Protein AF-A0A377UVL8-F1 (afdb_monomer_lite)

pLDDT: mean 83.15, std 17.88, range [27.12, 97.44]

Foldseek 3Di:
DQALVVLHQHDDWDDDPPDPDTDDDDDDDLQDKDKDWDFDDPDPPLADVQSVPDPRGDSVRRVSSCVSGVVRTEADPPAPQWDQDPVRHIIHIDHHPNHDDDPPPPPDPDDADDWDWDWDQDPPVNDIDIDTHGDGDDPDDPVPDDDDDDDDDDPDPDPPPPDDDDDDD

Radius of gyration: 21.49 Å; chains: 1; bounding box: 54×41×60 Å

Organism: Klebsiella pneumoniae (NCBI:txid573)

Sequence (169 aa):
MTDHHQNARPQSLQRLPGTDAWFWRTTLSPTWRGSYCFIPSDRDDDFSPEVFSADAPDRALLREGWRKLLPRAIADPLNPHSWRGGRGHGVSALEMPQAPAQPGWDRLNEAHPPARCLEWRSARLGNHRRVWIYTPGEAVDPQTRPLAILPGRPVLGREHAGGGRRWPP

Secondary structure (DSSP, 8-state):
--STTTTPPP---EEPTTSS-EE------TT-EEEE-B---S-S-SS-THHHHSSS--HHHHHHHHHHHGGG-B--TT-SSEEE-TTSSEEEEEE-TTPPP-TTTS---S-PPPPEEEEEEETTTTEEEEEEE----SSS-TTTPPP---SS----S--------PPP-

InterPro domains:
  IPR013783 Immunoglobulin-like fold [G3DSA:2.60.40.10] (1-94)
  IPR014756 Immunoglobulin E-set [SSF81296] (2-100)
  IPR021764 Enterochelin esterase, N-terminal [PF11806] (1-105)
  IPR029058 Alpha/Beta hydrolase fold [G3DSA:3.40.50.1820] (95-156)

Structure (mmCIF, N/CA/C/O backbone):
data_AF-A0A377UVL8-F1
#
_entry.id   AF-A0A377UVL8-F1
#
loop_
_atom_site.group_PDB
_atom_site.id
_atom_site.type_symbol
_atom_site.label_atom_id
_atom_site.label_alt_id
_atom_site.label_comp_id
_atom_site.label_asym_id
_atom_site.label_entity_id
_atom_site.label_seq_id
_atom_site.pdbx_PDB_ins_code
_atom_site.Cartn_x
_atom_site.Cartn_y
_atom_site.Cartn_z
_atom_site.occupancy
_atom_site.B_iso_or_equiv
_atom_site.auth_seq_id
_atom_site.auth_comp_id
_atom_site.auth_asym_id
_atom_site.auth_atom_id
_atom_site.pdbx_PDB_model_num
ATOM 1 N N . MET A 1 1 ? 3.778 6.372 9.399 1.00 70.00 1 MET A N 1
ATOM 2 C CA . MET A 1 1 ? 2.958 7.382 10.117 1.00 70.00 1 MET A CA 1
ATOM 3 C C . MET A 1 1 ? 2.507 6.815 11.450 1.00 70.00 1 MET A C 1
ATOM 5 O O . MET A 1 1 ? 2.919 7.328 12.474 1.00 70.00 1 MET A O 1
ATOM 9 N N . THR A 1 2 ? 1.713 5.747 11.443 1.00 74.06 2 THR A N 1
ATOM 10 C CA . THR A 1 2 ? 1.266 5.020 12.644 1.00 74.06 2 THR A CA 1
ATOM 11 C C . THR A 1 2 ? 2.124 3.785 12.930 1.00 74.06 2 THR A C 1
ATOM 13 O O . THR A 1 2 ? 1.707 2.874 13.630 1.00 74.06 2 THR A O 1
ATOM 16 N N . ASP A 1 3 ? 3.323 3.729 12.357 1.00 68.12 3 ASP A N 1
ATOM 17 C CA . ASP A 1 3 ? 4.241 2.607 12.452 1.00 68.12 3 ASP A CA 1
ATOM 18 C C . ASP A 1 3 ? 5.440 2.933 13.349 1.00 68.12 3 ASP A C 1
ATOM 20 O O . ASP A 1 3 ? 5.709 4.072 13.734 1.00 68.12 3 ASP A O 1
ATOM 24 N N . HIS A 1 4 ? 6.222 1.897 13.637 1.00 64.44 4 HIS A N 1
ATOM 25 C CA . HIS A 1 4 ? 7.437 1.959 14.453 1.00 64.44 4 HIS A CA 1
ATOM 26 C C . HIS A 1 4 ? 8.562 2.864 13.897 1.00 64.44 4 HIS A C 1
ATOM 28 O O . HIS A 1 4 ? 9.647 2.921 14.480 1.00 64.44 4 HIS A O 1
ATOM 34 N N . HI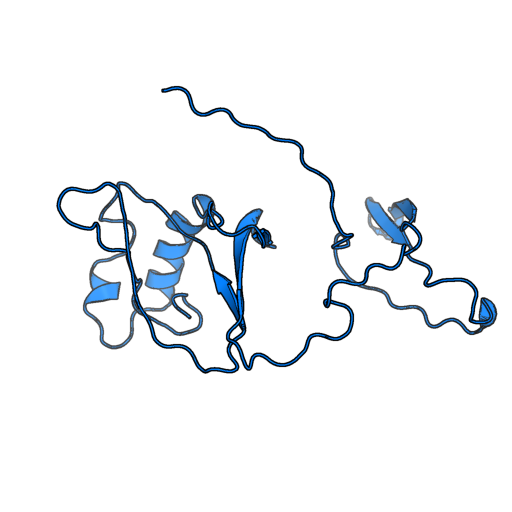S A 1 5 ? 8.361 3.519 12.750 1.00 67.25 5 HIS A N 1
ATOM 35 C CA . HIS A 1 5 ? 9.294 4.500 12.195 1.00 6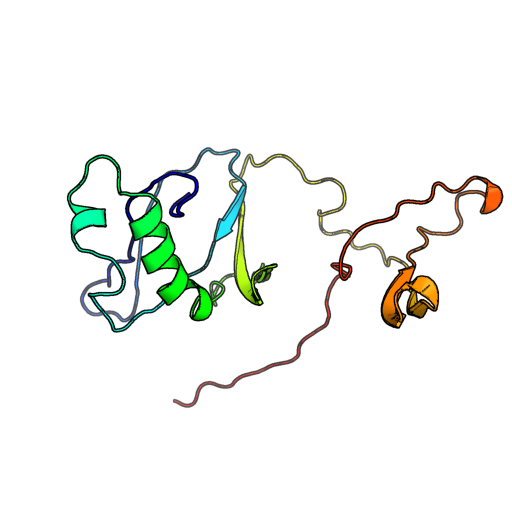7.25 5 HIS A CA 1
ATOM 36 C C . HIS A 1 5 ? 9.116 5.891 12.811 1.00 67.25 5 HIS A C 1
ATOM 38 O O . HIS A 1 5 ? 10.060 6.672 12.787 1.00 67.25 5 HIS A O 1
ATOM 44 N N . GLN A 1 6 ? 7.943 6.179 13.379 1.00 73.56 6 GLN A N 1
ATOM 45 C CA . GLN A 1 6 ? 7.643 7.449 14.049 1.00 73.56 6 GLN A CA 1
ATOM 46 C C . GLN A 1 6 ? 7.581 7.311 15.576 1.00 73.56 6 GLN A C 1
ATOM 48 O O . GLN A 1 6 ? 7.236 8.269 16.256 1.00 73.56 6 GLN A O 1
ATOM 53 N N . ASN A 1 7 ? 7.858 6.112 16.115 1.00 76.69 7 ASN A N 1
ATOM 54 C CA . ASN A 1 7 ? 7.575 5.743 17.510 1.00 76.69 7 ASN A CA 1
ATOM 55 C C . ASN A 1 7 ? 6.167 6.188 17.951 1.00 76.69 7 ASN A C 1
ATOM 57 O O . ASN A 1 7 ? 5.951 6.602 19.084 1.00 76.69 7 ASN A O 1
ATOM 61 N N . ALA A 1 8 ? 5.204 6.135 17.031 1.00 81.12 8 ALA A N 1
ATOM 62 C CA . ALA A 1 8 ? 3.840 6.534 17.313 1.00 81.12 8 ALA A CA 1
ATOM 63 C C . ALA A 1 8 ? 3.140 5.439 18.120 1.00 81.12 8 ALA A C 1
ATOM 65 O O . ALA A 1 8 ? 3.333 4.245 17.865 1.00 81.12 8 ALA A O 1
ATOM 66 N N . ARG A 1 9 ? 2.278 5.850 19.056 1.00 86.94 9 ARG A N 1
ATOM 67 C CA . ARG A 1 9 ? 1.346 4.926 19.710 1.00 86.94 9 ARG A CA 1
ATOM 68 C C . ARG A 1 9 ? 0.455 4.271 18.643 1.00 86.94 9 ARG A C 1
ATOM 70 O O . ARG A 1 9 ? -0.042 5.001 17.773 1.00 86.94 9 ARG A O 1
ATOM 77 N N . PRO A 1 10 ? 0.228 2.944 18.695 1.00 90.06 10 PRO A N 1
ATOM 78 C CA . PRO A 1 10 ? -0.685 2.269 17.782 1.00 90.06 10 PRO A CA 1
ATOM 79 C C . PRO A 1 10 ? -2.056 2.945 17.785 1.00 90.06 10 PRO A C 1
ATOM 81 O O . PRO A 1 10 ? -2.531 3.406 18.822 1.00 90.06 10 PRO A O 1
ATOM 84 N N . GLN A 1 11 ? -2.670 3.032 16.610 1.00 91.81 11 GLN A N 1
ATOM 85 C CA . GLN A 1 11 ? -3.964 3.678 16.416 1.00 91.81 11 GLN A CA 1
ATOM 86 C C . GLN A 1 11 ? -4.968 2.634 15.940 1.00 91.81 11 GLN A C 1
ATOM 88 O O . GLN A 1 11 ? -4.714 1.955 14.943 1.00 91.81 11 GLN A O 1
ATOM 93 N N . SER A 1 12 ? -6.100 2.540 16.632 1.00 93.19 12 SER A N 1
ATOM 94 C CA . SER A 1 12 ? -7.216 1.667 16.264 1.00 93.19 12 SER A CA 1
ATOM 95 C C . SER A 1 12 ? -8.378 2.491 15.724 1.00 93.19 12 SER A C 1
ATOM 97 O O . SER A 1 12 ? -8.618 3.617 16.167 1.00 93.19 12 SER A O 1
ATOM 99 N N . LEU A 1 13 ? -9.121 1.917 14.777 1.00 95.25 13 LEU A N 1
ATOM 100 C CA . LEU A 1 13 ? -10.411 2.468 14.378 1.00 95.25 13 LEU A CA 1
ATOM 101 C C . LEU A 1 13 ? -11.422 2.279 15.513 1.00 95.25 13 LEU A C 1
ATOM 103 O O . LEU A 1 13 ? -11.325 1.342 16.305 1.00 95.25 13 LEU A O 1
ATOM 107 N N . GLN A 1 14 ? -12.416 3.156 15.558 1.00 95.00 14 GLN A N 1
ATOM 108 C CA . GLN A 1 14 ? -13.541 3.079 16.479 1.00 95.00 14 GLN A CA 1
ATOM 109 C C . GLN A 1 14 ? -14.800 2.682 15.715 1.00 95.00 14 GLN A C 1
ATOM 111 O O . GLN A 1 14 ? -15.068 3.201 14.630 1.00 95.00 14 GLN A O 1
ATOM 116 N N . ARG A 1 15 ? -15.580 1.756 16.275 1.00 95.31 15 ARG A N 1
ATOM 117 C CA . ARG A 1 15 ? -16.856 1.340 15.688 1.00 95.31 15 ARG A CA 1
ATOM 118 C C . ARG A 1 15 ? -17.909 2.423 15.909 1.00 95.31 15 ARG A C 1
ATOM 120 O O . ARG A 1 15 ? -18.073 2.905 17.029 1.00 95.31 15 ARG A O 1
ATOM 127 N N . LEU A 1 16 ? -18.642 2.780 14.859 1.00 95.88 16 LEU A N 1
ATOM 128 C CA . LEU A 1 16 ? -19.781 3.687 14.962 1.00 95.88 16 LEU A CA 1
ATOM 129 C C . LEU A 1 16 ? -20.958 2.963 15.647 1.00 95.88 16 LEU A C 1
ATOM 131 O O . LEU A 1 16 ? -21.344 1.877 15.194 1.00 95.88 16 LEU A O 1
ATOM 135 N N . PRO A 1 17 ? -21.544 3.524 16.725 1.00 96.19 17 PRO A N 1
ATOM 136 C CA . PRO A 1 17 ? -22.641 2.883 17.446 1.00 96.19 17 PRO A CA 1
ATOM 137 C C . PRO A 1 17 ? -23.808 2.506 16.524 1.00 96.19 17 PRO A C 1
ATOM 139 O O . PRO A 1 17 ? -24.233 3.302 15.693 1.00 96.19 17 PRO A O 1
ATOM 142 N N . GLY A 1 18 ? -24.324 1.283 16.672 1.00 96.94 18 GLY A N 1
ATOM 143 C CA . GLY A 1 18 ? -25.464 0.794 15.888 1.00 96.94 18 GLY A CA 1
ATOM 144 C C . GLY A 1 18 ? -25.164 0.386 14.439 1.00 96.94 18 GLY A C 1
ATOM 145 O O . GLY A 1 18 ? -26.089 -0.006 13.738 1.00 96.94 18 GLY A O 1
ATOM 146 N N . THR A 1 19 ? -23.906 0.424 13.984 1.00 97.25 19 THR A N 1
ATOM 147 C CA . THR A 1 19 ? -23.524 0.070 12.598 1.00 97.25 19 THR A CA 1
ATOM 148 C C . THR A 1 19 ? -22.309 -0.849 12.571 1.00 97.25 19 THR A C 1
ATOM 150 O O . THR A 1 19 ? -21.575 -0.912 13.549 1.00 97.25 19 THR A O 1
ATOM 153 N N . ASP A 1 20 ? -22.050 -1.534 11.463 1.00 95.12 20 ASP A N 1
ATOM 154 C CA . ASP A 1 20 ? -20.820 -2.299 11.219 1.00 95.12 20 ASP A CA 1
ATOM 155 C C . ASP A 1 20 ? -19.641 -1.440 10.720 1.00 95.12 20 ASP A C 1
ATOM 157 O O . ASP A 1 20 ? -18.558 -1.967 10.461 1.00 95.12 20 ASP A O 1
ATOM 161 N N . ALA A 1 21 ? -19.817 -0.120 10.646 1.00 95.00 21 ALA A N 1
ATOM 162 C CA . ALA A 1 21 ? -18.793 0.802 10.191 1.00 95.00 21 ALA A CA 1
ATOM 163 C C . ALA A 1 21 ? -17.755 1.107 11.283 1.00 95.00 21 ALA A C 1
ATOM 165 O O . ALA A 1 21 ? -18.074 1.338 12.453 1.00 95.00 21 ALA A O 1
ATOM 166 N N . TRP A 1 22 ? -16.494 1.171 10.862 1.00 96.31 22 TRP A N 1
ATOM 167 C CA . TRP A 1 22 ? -15.346 1.557 11.677 1.00 96.31 22 TRP A CA 1
ATOM 168 C C . TRP A 1 22 ? -14.716 2.819 11.091 1.00 96.31 22 TRP A C 1
ATOM 170 O O . TRP A 1 22 ? -14.584 2.931 9.873 1.00 96.31 22 TRP A O 1
ATOM 180 N N . PHE A 1 23 ? -14.307 3.764 11.935 1.00 95.56 23 PHE A N 1
ATOM 181 C CA . PHE A 1 23 ? -13.702 5.014 11.479 1.00 95.56 23 PHE A CA 1
ATOM 182 C C . PHE A 1 23 ? -12.491 5.417 12.321 1.00 95.56 23 PHE A C 1
ATOM 184 O O . PHE A 1 23 ? -12.383 5.104 13.504 1.00 95.56 23 PHE A O 1
ATOM 191 N N . TRP A 1 24 ? -11.575 6.144 11.693 1.00 95.75 24 TRP A N 1
ATOM 192 C CA . TRP A 1 24 ? -10.471 6.837 12.346 1.00 95.75 24 TRP A CA 1
ATOM 193 C C . TRP A 1 24 ? -10.148 8.092 11.539 1.00 95.75 24 TRP A C 1
ATOM 195 O O . TRP A 1 24 ? -10.316 8.107 10.318 1.00 95.75 24 TRP A O 1
ATOM 205 N N . ARG A 1 25 ? -9.697 9.153 12.211 1.00 94.81 25 ARG A N 1
ATOM 206 C CA . ARG A 1 25 ? -9.374 10.434 11.576 1.00 94.81 25 ARG A CA 1
ATOM 207 C C . ARG A 1 25 ? -7.998 10.908 12.006 1.00 94.81 25 ARG A C 1
ATOM 209 O O . ARG A 1 25 ? -7.642 10.828 13.177 1.00 94.81 25 ARG A O 1
ATOM 216 N N . THR A 1 26 ? -7.269 11.486 11.062 1.00 93.56 26 THR A N 1
ATOM 217 C CA . THR A 1 26 ? -5.979 12.127 11.306 1.00 93.56 26 THR A CA 1
ATOM 218 C C . THR A 1 26 ? -5.772 13.319 10.376 1.00 93.56 26 THR A C 1
ATOM 220 O O . THR A 1 26 ? -6.563 13.529 9.457 1.00 93.56 26 THR A O 1
ATOM 223 N N . THR A 1 27 ? -4.706 14.080 10.612 1.00 94.06 27 THR A N 1
ATOM 224 C CA . THR A 1 27 ? -4.294 15.213 9.778 1.00 94.06 27 THR A CA 1
ATOM 225 C C . THR A 1 27 ? -2.981 14.874 9.084 1.00 94.06 27 THR A C 1
ATOM 227 O O . THR A 1 27 ? -2.028 14.426 9.721 1.00 94.06 27 THR A O 1
ATOM 230 N N . LEU A 1 28 ? -2.926 15.104 7.774 1.00 94.25 28 LEU A N 1
ATOM 231 C CA . LEU A 1 28 ? -1.752 14.875 6.935 1.00 94.25 28 LEU A CA 1
ATOM 232 C C . LEU A 1 28 ? -1.328 16.183 6.265 1.00 94.25 28 LEU A C 1
ATOM 234 O O . LEU A 1 28 ? -2.169 17.031 5.970 1.00 94.25 28 LEU A O 1
ATOM 238 N N . SER A 1 29 ? -0.026 16.330 5.998 1.00 95.56 29 SER A N 1
ATOM 239 C CA . SER A 1 29 ? 0.473 17.413 5.139 1.00 95.56 29 SER A CA 1
ATOM 24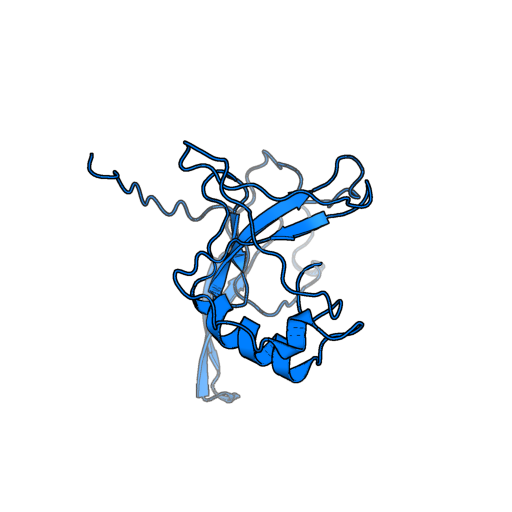0 C C . SER A 1 29 ? -0.229 17.354 3.777 1.00 95.56 29 SER A C 1
ATOM 242 O O . SER A 1 29 ? -0.380 16.252 3.246 1.00 95.56 29 SER A O 1
ATOM 244 N N . PRO A 1 30 ? -0.591 18.489 3.150 1.00 96.75 30 PRO A N 1
ATOM 245 C CA . PRO A 1 30 ? -1.213 18.483 1.825 1.00 96.75 30 PRO A CA 1
ATOM 246 C C . PRO A 1 30 ? -0.315 17.867 0.739 1.00 96.75 30 PRO A C 1
ATOM 248 O O . PRO A 1 30 ? -0.817 17.444 -0.298 1.00 96.75 30 PRO A O 1
ATOM 251 N N . THR A 1 31 ? 0.993 17.773 0.993 1.00 96.94 31 THR A N 1
ATOM 252 C CA . THR A 1 31 ? 1.993 17.154 0.110 1.00 96.94 31 THR A CA 1
ATOM 253 C C . THR A 1 31 ? 2.263 15.679 0.414 1.00 96.94 31 THR A C 1
ATOM 255 O O . THR A 1 31 ? 3.116 15.059 -0.222 1.00 96.94 31 THR A O 1
ATOM 258 N N . TRP A 1 32 ? 1.589 15.106 1.416 1.00 95.56 32 TRP A N 1
ATOM 259 C CA . TRP A 1 32 ? 1.855 13.744 1.858 1.00 95.56 32 TRP A CA 1
ATOM 260 C C . TRP A 1 32 ? 1.371 12.709 0.835 1.00 95.56 32 TRP A C 1
ATOM 262 O O . TRP A 1 32 ? 0.265 12.793 0.303 1.00 95.56 32 TRP A O 1
ATOM 272 N N . ARG A 1 33 ? 2.194 11.683 0.620 1.00 95.25 33 ARG A N 1
ATOM 273 C CA . ARG A 1 33 ? 1.857 10.460 -0.112 1.00 95.25 33 ARG A CA 1
ATOM 274 C C . ARG A 1 33 ? 2.411 9.268 0.653 1.00 95.25 33 ARG A C 1
ATOM 276 O O . ARG A 1 33 ? 3.535 9.320 1.155 1.00 95.25 33 ARG A O 1
ATOM 283 N N . GLY A 1 34 ? 1.662 8.175 0.689 1.00 93.62 34 GLY A N 1
ATOM 284 C CA . GLY A 1 34 ? 2.143 6.933 1.269 1.00 93.62 34 GLY A CA 1
ATOM 285 C C . GLY A 1 34 ? 1.182 5.774 1.075 1.00 93.62 34 GLY A C 1
ATOM 286 O O . GLY A 1 34 ? 0.126 5.898 0.460 1.00 93.62 34 GLY A O 1
ATOM 287 N N . SER A 1 35 ? 1.567 4.625 1.617 1.00 94.00 35 SER A N 1
ATOM 288 C CA . SER A 1 35 ? 0.714 3.443 1.680 1.00 94.00 35 SER A CA 1
ATOM 289 C C . SER A 1 35 ? 0.181 3.229 3.092 1.00 94.00 35 SER A C 1
ATOM 291 O O . SER A 1 35 ? 0.898 3.475 4.064 1.00 94.00 35 SER A O 1
ATOM 293 N N . TYR A 1 36 ? -1.024 2.684 3.201 1.00 95.06 36 TYR A N 1
ATOM 294 C CA . TYR A 1 36 ? -1.617 2.225 4.454 1.00 95.06 36 TYR A CA 1
ATOM 295 C C . TYR A 1 36 ? -2.167 0.803 4.305 1.00 95.06 36 TYR A C 1
ATOM 297 O O . TYR A 1 36 ? -2.246 0.252 3.206 1.00 95.06 36 TYR A O 1
ATOM 305 N N . CYS A 1 37 ? -2.511 0.189 5.430 1.00 95.25 37 CYS A N 1
ATOM 306 C CA . CYS A 1 37 ? -3.219 -1.083 5.497 1.00 95.25 37 CYS A CA 1
ATOM 307 C C . CYS A 1 37 ? -4.075 -1.097 6.763 1.00 95.25 37 CYS A C 1
ATOM 309 O O . CYS A 1 37 ? -3.775 -0.373 7.718 1.00 95.25 37 CYS A O 1
ATOM 311 N N . PHE A 1 38 ? -5.114 -1.922 6.773 1.00 96.19 38 PHE A N 1
ATOM 312 C CA . PHE A 1 38 ? -5.875 -2.215 7.981 1.00 96.19 38 PHE A CA 1
ATOM 313 C C . PHE A 1 38 ? -5.410 -3.535 8.571 1.00 96.19 38 PHE A C 1
ATOM 315 O O . PHE A 1 38 ? -4.974 -4.429 7.846 1.00 96.19 38 PHE A O 1
ATOM 322 N N . ILE A 1 39 ? -5.517 -3.668 9.890 1.00 95.56 39 ILE A N 1
ATOM 323 C CA . ILE A 1 39 ? -5.225 -4.924 10.574 1.00 95.56 39 ILE A CA 1
ATOM 324 C C . ILE A 1 39 ? -6.377 -5.236 11.529 1.00 95.56 39 ILE A C 1
ATOM 326 O O . ILE A 1 39 ? -6.316 -4.863 12.699 1.00 95.56 39 ILE A O 1
ATOM 330 N N . PRO A 1 40 ? -7.454 -5.867 11.034 1.00 93.94 40 PRO A N 1
ATOM 331 C CA . PRO A 1 40 ? -8.515 -6.362 11.895 1.00 93.94 40 PRO A CA 1
ATOM 332 C C . PRO A 1 40 ? -7.947 -7.387 12.883 1.00 93.94 40 PRO A C 1
ATOM 334 O O . PRO A 1 40 ? -7.227 -8.309 12.489 1.00 93.94 40 PRO A O 1
ATOM 337 N N . SER A 1 41 ? -8.274 -7.222 14.159 1.00 92.62 41 SER A N 1
ATOM 338 C CA . SER A 1 41 ? -7.938 -8.161 15.225 1.00 92.62 41 SER A CA 1
ATOM 339 C C . SER A 1 41 ? -9.131 -8.284 16.163 1.00 92.62 41 SER A C 1
ATOM 341 O O . SER A 1 41 ? -9.808 -7.298 16.443 1.00 92.62 41 SER A O 1
ATOM 343 N N . ASP A 1 42 ? -9.391 -9.503 16.613 1.00 91.12 42 ASP A N 1
ATOM 344 C CA . ASP A 1 42 ? -10.356 -9.858 17.655 1.00 91.12 42 ASP A CA 1
ATOM 345 C C . ASP A 1 42 ? -9.723 -9.866 19.056 1.00 91.12 42 ASP A C 1
ATOM 347 O O . ASP A 1 42 ? -10.403 -10.136 20.044 1.00 91.12 42 ASP A O 1
ATOM 351 N N . ARG A 1 43 ? -8.423 -9.563 19.137 1.00 89.75 43 ARG A N 1
ATOM 352 C CA . ARG A 1 43 ? -7.636 -9.521 20.368 1.00 89.75 43 ARG A CA 1
ATOM 353 C C . ARG A 1 43 ? -7.478 -8.092 20.874 1.00 89.75 43 ARG A C 1
ATOM 355 O O . ARG A 1 43 ? -7.370 -7.151 20.091 1.00 89.75 43 ARG A O 1
ATOM 362 N N . ASP A 1 44 ? -7.382 -7.955 22.188 1.00 86.31 44 ASP A N 1
ATOM 363 C CA . ASP A 1 44 ? -7.073 -6.710 22.894 1.00 86.31 44 ASP A CA 1
ATOM 364 C C . ASP A 1 44 ? -5.642 -6.684 23.472 1.00 86.31 44 ASP A C 1
ATOM 366 O O . ASP A 1 44 ? -5.193 -5.652 23.967 1.00 86.31 44 ASP A O 1
ATOM 370 N N . ASP A 1 45 ? -4.893 -7.784 23.336 1.00 90.00 45 ASP A N 1
ATOM 371 C CA . ASP A 1 45 ? -3.544 -7.989 23.881 1.00 90.00 45 ASP A CA 1
ATOM 372 C C . ASP A 1 45 ? -2.428 -8.002 22.812 1.00 90.00 45 ASP A C 1
ATOM 374 O O . ASP A 1 45 ? -1.307 -8.459 23.056 1.00 90.00 45 ASP A O 1
ATOM 378 N N . ASP A 1 46 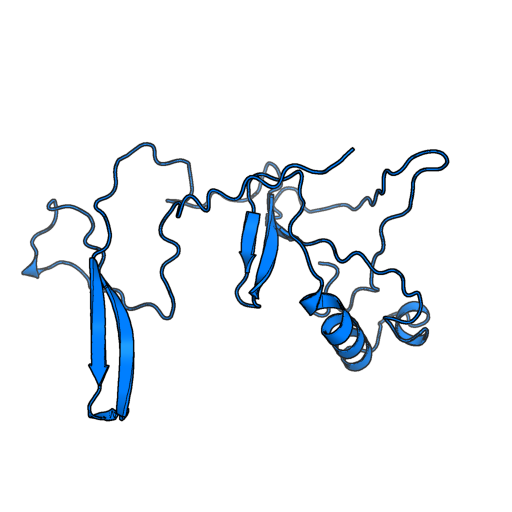? -2.706 -7.499 21.602 1.00 92.44 46 ASP A N 1
ATOM 379 C CA . ASP A 1 46 ? -1.727 -7.490 20.504 1.00 92.44 46 ASP A CA 1
ATOM 380 C C . ASP A 1 46 ? -0.486 -6.627 20.805 1.00 92.44 46 ASP A C 1
ATOM 382 O O . ASP A 1 46 ? 0.605 -6.891 20.285 1.00 92.44 46 ASP A O 1
ATOM 386 N N . PHE A 1 47 ? -0.637 -5.614 21.661 1.00 92.06 47 PHE A N 1
ATOM 387 C CA . PHE A 1 47 ? 0.436 -4.756 22.156 1.00 92.06 47 PHE A CA 1
ATOM 388 C C . PHE A 1 47 ? 0.515 -4.825 23.683 1.00 92.06 47 PHE A C 1
ATOM 390 O O . PHE A 1 47 ? -0.506 -4.913 24.359 1.00 92.06 47 PHE A O 1
ATOM 397 N N . SER A 1 48 ? 1.730 -4.714 24.230 1.00 91.12 48 SER A N 1
ATOM 398 C CA . SER A 1 48 ? 1.904 -4.509 25.673 1.00 91.12 48 SER A CA 1
ATOM 399 C C . SER A 1 48 ? 1.199 -3.213 26.107 1.00 91.12 48 SER A C 1
ATOM 401 O O . SER A 1 48 ? 1.371 -2.196 25.425 1.00 91.12 48 SER A O 1
ATOM 403 N N . PRO A 1 49 ? 0.470 -3.193 27.242 1.00 89.50 49 PRO A N 1
ATOM 404 C CA . PRO A 1 49 ? -0.129 -1.973 27.790 1.00 89.50 49 PRO A CA 1
ATOM 405 C C . PRO A 1 49 ? 0.875 -0.822 27.963 1.00 89.50 49 PRO A C 1
ATOM 407 O O . PRO A 1 49 ? 0.516 0.346 27.817 1.00 89.50 49 PRO A O 1
ATOM 410 N N . GLU A 1 50 ? 2.150 -1.148 28.196 1.00 88.94 50 GLU A N 1
ATOM 411 C CA . GLU A 1 50 ? 3.259 -0.192 28.329 1.00 88.94 50 GLU A CA 1
ATOM 412 C C . GLU A 1 50 ? 3.454 0.686 27.083 1.00 88.94 50 GLU A C 1
ATOM 414 O O . GLU A 1 50 ? 3.871 1.840 27.176 1.00 88.94 50 GLU A O 1
ATOM 419 N N . VAL A 1 51 ? 3.092 0.173 25.902 1.00 88.25 51 VAL A N 1
ATOM 420 C CA . VAL A 1 51 ? 3.150 0.923 24.638 1.00 88.25 51 VAL A CA 1
ATOM 421 C C . VAL A 1 51 ? 2.169 2.104 24.640 1.00 88.25 51 VAL A C 1
ATOM 423 O O . VAL A 1 51 ? 2.387 3.092 23.937 1.00 88.25 51 VAL A O 1
ATOM 426 N N . PHE A 1 52 ? 1.092 2.027 25.424 1.00 86.56 52 PHE A N 1
ATOM 427 C CA . PHE A 1 52 ? 0.053 3.056 25.479 1.00 86.56 52 PHE A CA 1
ATOM 428 C C . PHE A 1 52 ? 0.209 4.028 26.649 1.00 86.56 52 PHE A C 1
ATOM 430 O O . PHE A 1 52 ? -0.358 5.119 26.588 1.00 86.56 52 PHE A O 1
ATOM 437 N N . SER A 1 53 ? 0.958 3.663 27.693 1.00 81.12 53 SER A N 1
ATOM 438 C CA . SER A 1 53 ? 1.154 4.500 28.882 1.00 81.12 53 SER A CA 1
ATOM 439 C C . SER A 1 53 ? 2.342 5.460 28.766 1.00 81.12 53 SER A C 1
ATOM 441 O O . SER A 1 53 ? 2.296 6.540 29.348 1.00 81.12 53 SER A O 1
ATOM 443 N N . ALA A 1 54 ? 3.378 5.117 27.994 1.00 70.00 54 ALA A N 1
ATOM 444 C CA . ALA A 1 54 ? 4.579 5.940 27.851 1.00 70.00 54 ALA A CA 1
ATOM 445 C C . ALA A 1 54 ? 4.404 7.108 26.861 1.00 70.00 54 ALA A C 1
ATOM 447 O O . ALA A 1 54 ? 3.808 6.956 25.789 1.00 70.00 54 ALA A O 1
ATOM 448 N N . ASP A 1 55 ? 4.968 8.280 27.176 1.00 74.00 55 ASP A N 1
ATOM 449 C CA . ASP A 1 55 ? 4.999 9.450 26.275 1.00 74.00 55 ASP A CA 1
ATOM 450 C C . ASP A 1 55 ? 5.691 9.132 24.943 1.00 74.00 55 ASP A C 1
ATOM 452 O O . ASP A 1 55 ? 5.239 9.558 23.880 1.00 74.00 55 ASP A O 1
ATOM 456 N N . ALA A 1 56 ? 6.732 8.299 24.998 1.00 79.00 56 ALA A N 1
ATOM 457 C CA . ALA A 1 56 ? 7.369 7.684 23.845 1.00 79.00 56 ALA A CA 1
ATOM 458 C C . ALA A 1 56 ? 7.392 6.154 24.037 1.00 79.00 56 ALA A C 1
ATOM 460 O O . ALA A 1 56 ? 8.089 5.671 24.930 1.00 79.00 56 ALA A O 1
ATOM 461 N N . PRO A 1 57 ? 6.643 5.380 23.233 1.00 82.69 57 PRO A N 1
ATOM 462 C CA . PRO A 1 57 ? 6.622 3.931 23.356 1.00 82.69 57 PRO A CA 1
ATOM 463 C C . PRO A 1 57 ? 7.981 3.302 23.046 1.00 82.69 57 PRO A C 1
ATOM 465 O O . PRO A 1 57 ? 8.665 3.698 22.095 1.00 82.69 57 PRO A O 1
ATOM 468 N N . ASP A 1 58 ? 8.334 2.262 23.805 1.00 88.25 58 ASP A N 1
ATOM 469 C CA . ASP A 1 58 ? 9.527 1.464 23.538 1.00 88.25 58 ASP A CA 1
ATOM 470 C C . ASP A 1 58 ? 9.447 0.847 22.129 1.00 88.25 58 ASP A C 1
ATOM 472 O O . ASP A 1 58 ? 8.487 0.166 21.744 1.00 88.25 58 ASP A O 1
ATOM 476 N N . ARG A 1 59 ? 10.487 1.093 21.328 1.00 88.19 59 ARG A N 1
ATOM 477 C CA . ARG A 1 59 ? 10.544 0.671 19.927 1.00 88.19 59 ARG A CA 1
ATOM 478 C C . ARG A 1 59 ? 10.588 -0.851 19.766 1.00 88.19 59 ARG A C 1
ATOM 480 O O . ARG A 1 59 ? 10.111 -1.358 18.746 1.00 88.19 59 ARG A O 1
ATOM 487 N N . ALA A 1 60 ? 11.176 -1.580 20.711 1.00 90.88 60 ALA A N 1
ATOM 488 C CA . ALA A 1 60 ? 11.198 -3.037 20.716 1.00 90.88 60 ALA A CA 1
ATOM 489 C C . ALA A 1 60 ? 9.795 -3.599 20.979 1.00 90.88 60 ALA A C 1
ATOM 491 O O . ALA A 1 60 ? 9.344 -4.442 20.201 1.00 90.88 60 ALA A O 1
ATOM 492 N N . LEU A 1 61 ? 9.070 -3.058 21.965 1.00 90.94 61 LEU A N 1
ATOM 493 C CA . LEU A 1 61 ? 7.682 -3.450 22.246 1.00 90.94 61 LEU A CA 1
ATOM 494 C C . LEU A 1 61 ? 6.747 -3.130 21.070 1.00 90.94 61 LEU A C 1
ATOM 496 O O . LEU A 1 61 ? 5.940 -3.971 20.666 1.00 90.94 61 LEU A O 1
ATOM 500 N N . LEU A 1 62 ? 6.907 -1.958 20.441 1.00 91.12 62 LEU A N 1
ATOM 501 C CA . LEU A 1 62 ? 6.182 -1.614 19.212 1.00 91.12 62 LEU A CA 1
ATOM 502 C C . LEU A 1 62 ? 6.436 -2.635 18.105 1.00 91.12 62 LEU A C 1
ATOM 504 O O . LEU A 1 62 ? 5.501 -3.122 17.470 1.00 91.12 62 LEU A O 1
ATOM 508 N N . ARG A 1 63 ? 7.708 -2.955 17.842 1.00 91.25 63 ARG A N 1
ATOM 509 C CA . ARG A 1 63 ? 8.078 -3.933 16.811 1.00 91.25 63 ARG A CA 1
ATOM 510 C C . ARG A 1 63 ? 7.524 -5.316 17.116 1.00 91.25 63 ARG A C 1
ATOM 512 O O . ARG A 1 63 ? 7.131 -6.006 16.179 1.00 91.25 63 ARG A O 1
ATOM 519 N N . GLU A 1 64 ? 7.490 -5.718 18.382 1.00 93.06 64 GLU A N 1
ATOM 520 C CA . GLU A 1 64 ? 6.921 -6.998 18.783 1.00 93.06 64 GLU A CA 1
ATOM 521 C C . GLU A 1 64 ? 5.422 -7.070 18.469 1.00 93.06 64 GLU A C 1
ATOM 523 O O . GLU A 1 64 ? 4.995 -8.020 17.809 1.00 93.06 64 GLU A O 1
ATOM 528 N N . GLY A 1 65 ? 4.645 -6.054 18.858 1.00 92.94 65 GLY A N 1
ATOM 529 C CA . GLY A 1 65 ? 3.215 -5.997 18.545 1.00 92.94 65 GLY A CA 1
ATOM 530 C C . GLY A 1 65 ? 2.954 -5.959 17.038 1.00 92.94 65 GLY A C 1
ATOM 531 O O . GLY A 1 65 ? 2.203 -6.776 16.501 1.00 92.94 65 GLY A O 1
ATOM 532 N N . TRP A 1 66 ? 3.685 -5.118 16.296 1.00 92.56 66 TRP A N 1
ATOM 533 C CA . TRP A 1 66 ? 3.572 -5.079 14.834 1.00 92.56 66 TRP A CA 1
ATOM 534 C C . TRP A 1 66 ? 3.947 -6.407 14.172 1.00 92.56 66 TRP A C 1
ATOM 536 O O . TRP A 1 66 ? 3.322 -6.792 13.188 1.00 92.56 66 TRP A O 1
ATOM 546 N N . ARG A 1 67 ? 4.922 -7.152 14.701 1.00 92.00 67 ARG A N 1
ATOM 547 C CA . ARG A 1 67 ? 5.279 -8.481 14.179 1.00 92.00 67 ARG A CA 1
ATOM 548 C C . ARG A 1 67 ? 4.127 -9.484 14.316 1.00 92.00 67 ARG A C 1
ATOM 550 O O . ARG A 1 67 ? 3.979 -10.324 13.431 1.00 92.00 67 ARG A O 1
ATOM 557 N N . LYS A 1 68 ? 3.319 -9.399 15.380 1.00 92.06 68 LYS A N 1
ATOM 558 C CA . LYS A 1 68 ? 2.119 -10.239 15.589 1.00 92.06 68 LYS A CA 1
ATOM 559 C C . LYS A 1 68 ? 0.973 -9.849 14.644 1.00 92.06 68 LYS A C 1
ATOM 561 O O . LYS A 1 68 ? 0.190 -10.699 14.221 1.00 92.06 68 LYS A O 1
ATOM 566 N N . LEU A 1 69 ? 0.871 -8.565 14.311 1.00 92.44 69 LEU A N 1
ATOM 567 C CA . LEU A 1 69 ? -0.249 -7.996 13.559 1.00 92.44 69 LEU A CA 1
ATOM 568 C C . LEU A 1 69 ? -0.041 -7.967 12.041 1.00 92.44 69 LEU A C 1
ATOM 570 O O . LEU A 1 69 ? -0.936 -8.356 11.298 1.00 92.44 69 LEU A O 1
ATOM 574 N N . LEU A 1 70 ? 1.137 -7.570 11.557 1.00 91.88 70 LEU A N 1
ATOM 575 C CA . LEU A 1 70 ? 1.412 -7.378 10.124 1.00 91.88 70 LEU A CA 1
ATOM 576 C C . LEU A 1 70 ? 1.117 -8.592 9.221 1.00 91.88 70 LEU A C 1
ATOM 578 O O . LEU A 1 70 ? 0.702 -8.368 8.084 1.00 91.88 70 LEU A O 1
ATOM 582 N N . PRO A 1 71 ? 1.261 -9.861 9.660 1.00 91.19 71 PRO A N 1
ATOM 583 C CA . PRO A 1 71 ? 0.829 -11.006 8.854 1.00 91.19 71 PRO A CA 1
ATOM 584 C C . PRO A 1 71 ? -0.674 -11.017 8.523 1.00 91.19 71 PRO A C 1
ATOM 586 O O . PRO A 1 71 ? -1.067 -11.624 7.531 1.00 91.19 71 PRO A O 1
ATOM 589 N N . ARG A 1 72 ? -1.504 -10.342 9.331 1.00 91.88 72 ARG A N 1
ATOM 590 C CA . ARG A 1 72 ? -2.960 -10.193 9.156 1.00 91.88 72 ARG A CA 1
ATOM 591 C C . ARG A 1 72 ? -3.346 -8.907 8.418 1.00 91.88 72 ARG A C 1
ATOM 593 O O . ARG A 1 72 ? -4.530 -8.643 8.234 1.00 91.88 72 ARG A O 1
ATOM 600 N N . ALA A 1 73 ? -2.369 -8.095 8.012 1.00 94.50 73 ALA A N 1
ATOM 601 C CA . ALA A 1 73 ? -2.639 -6.829 7.351 1.00 94.50 73 ALA A CA 1
ATOM 602 C C . ALA A 1 73 ? -3.318 -7.031 5.990 1.00 94.50 73 ALA A C 1
ATOM 604 O O . ALA A 1 73 ? -2.899 -7.851 5.166 1.00 94.50 73 ALA A O 1
ATOM 605 N N . ILE A 1 74 ? -4.345 -6.227 5.743 1.00 95.19 74 ILE A N 1
ATOM 606 C CA . ILE A 1 74 ? -5.108 -6.209 4.502 1.00 95.19 74 ILE A CA 1
ATOM 607 C C . ILE A 1 74 ? -5.034 -4.827 3.856 1.00 95.19 74 ILE A C 1
ATOM 609 O O . ILE A 1 74 ? -4.936 -3.799 4.530 1.00 95.19 74 ILE A O 1
ATOM 613 N N . ALA A 1 75 ? -5.098 -4.814 2.527 1.00 97.06 75 ALA A N 1
ATOM 614 C CA . ALA A 1 75 ? -5.401 -3.594 1.794 1.00 97.06 75 ALA A CA 1
ATOM 615 C C . ALA A 1 75 ? -6.818 -3.123 2.155 1.00 97.06 75 ALA A C 1
ATOM 617 O O . ALA A 1 75 ? -7.662 -3.933 2.542 1.00 97.06 75 ALA A O 1
ATOM 618 N N . ASP A 1 76 ? -7.076 -1.831 2.000 1.00 97.25 76 ASP A N 1
ATOM 619 C CA . ASP A 1 76 ? -8.419 -1.278 2.072 1.00 97.25 76 ASP A CA 1
ATOM 620 C C . ASP A 1 76 ? -9.294 -1.892 0.964 1.00 97.25 76 ASP A C 1
ATOM 622 O O . ASP A 1 76 ? -9.006 -1.685 -0.222 1.00 97.25 76 ASP A O 1
ATOM 626 N N . PRO A 1 77 ? -10.356 -2.642 1.316 1.00 95.56 77 PRO A N 1
ATOM 627 C CA . PRO A 1 77 ? -11.236 -3.265 0.332 1.00 95.56 77 PRO A CA 1
ATOM 628 C C . PRO A 1 77 ? -11.958 -2.263 -0.577 1.00 95.56 77 PRO A C 1
ATOM 630 O O . PRO A 1 77 ? -12.405 -2.642 -1.658 1.00 95.56 77 PRO A O 1
ATOM 633 N N . LEU A 1 78 ? -12.085 -1.004 -0.148 1.00 96.25 78 LEU A N 1
ATOM 634 C CA . LEU A 1 78 ? -12.768 0.061 -0.880 1.00 96.25 78 LEU A CA 1
ATOM 635 C C . LEU A 1 78 ? -11.821 0.857 -1.784 1.00 96.25 78 LEU A C 1
ATOM 637 O O . LEU A 1 78 ? -12.282 1.622 -2.631 1.00 96.25 78 LEU A O 1
ATOM 641 N N . ASN A 1 79 ? -10.504 0.685 -1.636 1.00 95.38 79 ASN A N 1
ATOM 642 C CA . ASN A 1 79 ? -9.522 1.434 -2.404 1.00 95.38 79 ASN A CA 1
ATOM 643 C C . ASN A 1 79 ? -9.032 0.625 -3.623 1.00 95.38 79 ASN A C 1
ATOM 645 O O . ASN A 1 79 ? -8.284 -0.351 -3.462 1.00 95.38 79 ASN A O 1
ATOM 649 N N . PRO A 1 80 ? -9.375 1.033 -4.863 1.00 93.00 80 PRO A N 1
ATOM 650 C CA . PRO A 1 80 ? -8.952 0.319 -6.068 1.00 93.00 80 PRO A CA 1
ATOM 651 C C . PRO A 1 80 ? -7.439 0.421 -6.325 1.00 93.00 80 PRO A C 1
ATOM 653 O O . PRO A 1 80 ? -6.899 -0.340 -7.129 1.00 93.00 80 PRO A O 1
ATOM 656 N N . HIS A 1 81 ? -6.739 1.336 -5.650 1.00 92.75 81 HIS A N 1
ATOM 657 C CA . HIS A 1 81 ? -5.297 1.538 -5.761 1.00 92.75 81 HIS A CA 1
ATOM 658 C C . HIS A 1 81 ? -4.549 0.725 -4.700 1.00 92.75 81 HIS A C 1
ATOM 660 O O . HIS A 1 81 ? -3.940 1.268 -3.779 1.00 92.75 81 HIS A O 1
ATOM 666 N N . SER A 1 82 ? -4.603 -0.598 -4.847 1.00 93.56 82 SER A N 1
ATOM 667 C CA . SER A 1 82 ? -4.043 -1.553 -3.887 1.00 93.56 82 SER A CA 1
ATOM 668 C C . SER A 1 82 ? -3.085 -2.547 -4.548 1.00 93.56 82 SER A C 1
ATOM 670 O O . SER A 1 82 ? -3.265 -2.935 -5.702 1.00 93.56 82 SER A O 1
ATOM 672 N N . TRP A 1 83 ? -2.052 -2.976 -3.819 1.00 90.88 83 TRP A N 1
ATOM 673 C CA . TRP A 1 83 ? -1.060 -3.953 -4.288 1.00 90.88 83 TRP A CA 1
ATOM 674 C C . TRP A 1 83 ? -0.519 -4.803 -3.134 1.00 90.88 83 TRP A C 1
ATOM 676 O O . TRP A 1 83 ? -0.775 -4.544 -1.957 1.00 90.88 83 TRP A O 1
ATOM 686 N N . ARG A 1 84 ? 0.248 -5.849 -3.461 1.00 88.50 84 ARG A N 1
ATOM 687 C CA . ARG A 1 84 ? 1.020 -6.600 -2.461 1.00 88.50 84 ARG A CA 1
ATOM 688 C C . ARG A 1 84 ? 2.333 -5.876 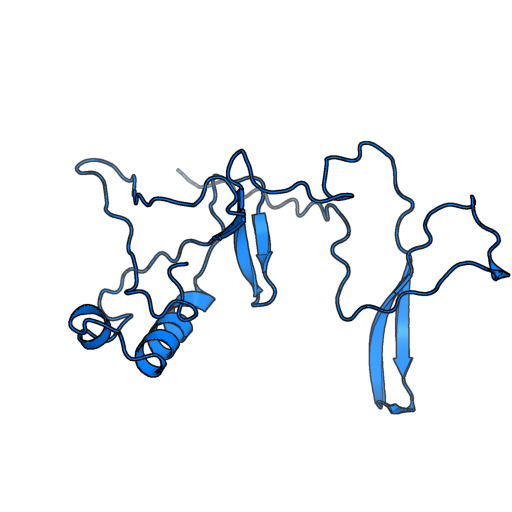-2.189 1.00 88.50 84 ARG A C 1
ATOM 690 O O . ARG A 1 84 ? 3.174 -5.767 -3.079 1.00 88.50 84 ARG A O 1
ATOM 697 N N . GLY A 1 85 ? 2.510 -5.399 -0.961 1.00 80.50 85 GLY A N 1
ATOM 698 C CA . GLY A 1 85 ? 3.746 -4.756 -0.528 1.00 80.50 85 GLY A CA 1
ATOM 699 C C . GLY A 1 85 ? 4.916 -5.741 -0.430 1.00 80.50 85 GLY A C 1
ATOM 700 O O . GLY A 1 85 ? 4.739 -6.960 -0.421 1.00 80.50 85 GLY A O 1
ATOM 701 N N . GLY A 1 86 ? 6.136 -5.214 -0.281 1.00 72.69 86 GLY A N 1
ATOM 702 C CA . GLY A 1 86 ? 7.363 -6.024 -0.199 1.00 72.69 86 GLY A CA 1
ATOM 703 C C . GLY A 1 86 ? 7.419 -7.002 0.985 1.00 72.69 86 GLY A C 1
ATOM 704 O O . GLY A 1 86 ? 8.201 -7.946 0.960 1.00 72.69 86 GLY A O 1
ATOM 705 N N . ARG A 1 87 ? 6.567 -6.814 2.003 1.00 76.12 87 ARG A N 1
ATOM 706 C CA . ARG A 1 87 ? 6.416 -7.716 3.160 1.00 76.12 87 ARG A CA 1
ATOM 707 C C . ARG A 1 87 ? 5.341 -8.797 2.964 1.00 76.12 87 ARG A C 1
ATOM 709 O O . ARG A 1 87 ? 5.034 -9.521 3.902 1.00 76.12 87 ARG A O 1
ATOM 716 N N . GLY A 1 88 ? 4.759 -8.906 1.768 1.00 81.50 88 GLY A N 1
ATOM 717 C CA . GLY A 1 88 ? 3.822 -9.970 1.388 1.00 81.50 88 GLY A CA 1
ATOM 718 C C . GLY A 1 88 ? 2.342 -9.700 1.687 1.00 81.50 88 GLY A C 1
ATOM 719 O O . GLY A 1 88 ? 1.490 -10.375 1.102 1.00 81.50 88 GLY A O 1
ATOM 720 N N . HIS A 1 89 ? 2.031 -8.704 2.523 1.00 88.25 89 HIS A N 1
ATOM 721 C CA . HIS A 1 89 ? 0.662 -8.285 2.840 1.00 88.25 89 HIS A CA 1
ATOM 722 C C . HIS A 1 89 ? 0.127 -7.217 1.869 1.00 88.25 89 HIS A C 1
ATOM 724 O O . HIS A 1 89 ? 0.890 -6.559 1.153 1.00 88.25 89 HIS A O 1
ATOM 730 N N . GLY A 1 90 ? -1.199 -7.070 1.827 1.00 91.31 90 GLY A N 1
ATOM 731 C CA . GLY A 1 90 ? -1.865 -6.041 1.030 1.00 91.31 90 GLY A CA 1
ATOM 732 C C . GLY A 1 90 ? -1.650 -4.648 1.620 1.00 91.31 90 GLY A C 1
ATOM 733 O O . GLY A 1 90 ? -1.593 -4.491 2.841 1.00 91.31 90 GLY A O 1
ATOM 734 N N . VAL A 1 91 ? -1.519 -3.654 0.748 1.00 95.12 91 VAL A N 1
ATOM 735 C CA . VAL A 1 91 ? -1.491 -2.228 1.091 1.00 95.12 91 VAL A CA 1
ATOM 736 C C . VAL A 1 91 ? -2.287 -1.435 0.056 1.00 95.12 91 VAL A C 1
ATOM 738 O O . VAL A 1 91 ? -2.473 -1.900 -1.072 1.00 95.12 91 VAL A O 1
ATOM 741 N N . SER A 1 92 ? -2.710 -0.236 0.434 1.00 96.06 92 SER A N 1
ATOM 742 C CA . SER A 1 92 ? -3.448 0.704 -0.412 1.00 96.06 92 SER A CA 1
ATOM 743 C C . SER A 1 92 ? -2.747 2.058 -0.444 1.00 96.06 92 SER A C 1
ATOM 745 O O . SER A 1 92 ? -2.146 2.468 0.552 1.00 96.06 92 SER A O 1
ATOM 747 N N . ALA A 1 93 ? -2.796 2.746 -1.584 1.00 95.62 93 ALA A N 1
ATOM 748 C CA . ALA A 1 93 ? -2.233 4.084 -1.741 1.00 95.62 93 ALA A CA 1
ATOM 749 C C . ALA A 1 93 ? -3.163 5.146 -1.156 1.00 95.62 93 ALA A C 1
ATOM 751 O O . ALA A 1 93 ? -4.381 5.084 -1.315 1.00 95.62 93 ALA A O 1
ATOM 752 N N . LEU A 1 94 ? -2.565 6.162 -0.545 1.00 96.06 94 LEU A N 1
ATOM 753 C CA . LEU A 1 94 ? -3.224 7.408 -0.194 1.00 96.06 94 LEU A CA 1
ATOM 754 C C . LEU A 1 94 ? -2.325 8.569 -0.628 1.00 96.06 94 LEU A C 1
ATOM 756 O O . LEU A 1 94 ? -1.145 8.627 -0.273 1.00 96.06 94 LEU A O 1
ATOM 760 N N . GLU A 1 95 ? -2.897 9.494 -1.390 1.00 95.62 95 GLU A N 1
ATOM 761 C CA . GLU A 1 95 ? -2.212 10.691 -1.871 1.00 95.62 95 GLU A CA 1
ATOM 762 C C . GLU A 1 95 ? -3.037 11.921 -1.519 1.00 95.62 95 GLU A C 1
ATOM 764 O O . GLU A 1 95 ? -4.243 11.961 -1.761 1.00 95.62 95 GLU A O 1
ATOM 769 N N . MET A 1 96 ? -2.387 12.924 -0.937 1.00 97.00 96 MET A N 1
ATOM 770 C CA . MET A 1 96 ? -3.020 14.210 -0.674 1.00 97.00 96 MET A CA 1
ATOM 771 C C . MET A 1 96 ? -3.021 15.077 -1.946 1.00 97.00 96 MET A C 1
ATOM 773 O O . MET A 1 96 ? -2.152 14.899 -2.801 1.00 97.00 96 MET A O 1
ATOM 777 N N . PRO A 1 97 ? -3.951 16.042 -2.095 1.00 95.44 97 PRO A N 1
ATOM 778 C CA . PRO A 1 97 ? -4.140 16.775 -3.353 1.00 95.44 97 PRO A CA 1
ATOM 779 C C . PRO A 1 97 ? -2.923 17.555 -3.872 1.00 95.44 97 PRO A C 1
ATOM 781 O O . PRO A 1 97 ? -2.874 17.870 -5.055 1.00 95.44 97 PRO A O 1
ATOM 784 N N . GLN A 1 98 ? -1.957 17.889 -3.008 1.00 96.44 98 GLN A N 1
ATOM 785 C CA . GLN A 1 98 ? -0.723 18.592 -3.382 1.00 96.44 98 GLN A CA 1
ATOM 786 C C . GLN A 1 98 ? 0.509 17.676 -3.308 1.00 96.44 98 GLN A C 1
ATOM 788 O O . GLN A 1 98 ? 1.641 18.161 -3.245 1.00 96.44 98 GLN A O 1
ATOM 793 N N . ALA A 1 99 ? 0.322 16.353 -3.270 1.00 95.75 99 ALA A N 1
ATOM 794 C CA . ALA A 1 99 ? 1.431 15.415 -3.353 1.00 95.75 99 ALA A CA 1
ATOM 795 C C . ALA A 1 99 ? 2.210 15.647 -4.665 1.00 95.75 99 ALA A C 1
ATOM 797 O O . ALA A 1 99 ? 1.588 15.768 -5.723 1.00 95.75 99 ALA A O 1
ATOM 798 N N . PRO A 1 100 ? 3.558 15.707 -4.637 1.00 93.81 100 PRO A N 1
ATOM 799 C CA . PRO A 1 100 ? 4.352 15.975 -5.837 1.00 93.81 100 PRO A CA 1
ATOM 800 C C . PRO A 1 100 ? 4.039 14.994 -6.972 1.00 93.81 100 PRO A C 1
ATOM 802 O O . PRO A 1 100 ? 3.780 13.820 -6.708 1.00 93.81 100 PRO A O 1
ATOM 805 N N . ALA A 1 101 ? 4.100 15.429 -8.230 1.00 90.31 101 ALA A N 1
ATOM 806 C CA . ALA A 1 101 ? 3.907 14.530 -9.368 1.00 90.31 101 ALA A CA 1
ATOM 807 C C . ALA A 1 101 ? 4.917 13.364 -9.349 1.00 90.31 101 ALA A C 1
ATOM 809 O O . ALA A 1 101 ? 6.050 13.518 -8.882 1.00 90.31 101 ALA A O 1
ATOM 810 N N . GLN A 1 102 ? 4.515 12.202 -9.870 1.00 89.00 102 GLN A N 1
ATOM 811 C CA . GLN A 1 102 ? 5.401 11.055 -10.086 1.00 89.00 102 GLN A CA 1
ATOM 812 C C . GLN A 1 102 ? 5.526 10.808 -11.592 1.00 89.00 102 GLN A C 1
ATOM 814 O O . GLN A 1 102 ? 4.737 10.042 -12.147 1.00 89.00 102 GLN A O 1
ATOM 819 N N . PRO A 1 103 ? 6.499 11.450 -12.271 1.00 85.94 103 PRO A N 1
ATOM 820 C CA . PRO A 1 103 ? 6.668 11.297 -13.710 1.00 85.94 103 PRO A CA 1
ATOM 821 C C . PRO A 1 103 ? 6.729 9.821 -14.115 1.00 85.94 103 PRO A C 1
ATOM 823 O O . PRO A 1 103 ? 7.483 9.039 -13.532 1.00 85.94 103 PRO A O 1
ATOM 826 N N . GLY A 1 104 ? 5.909 9.440 -15.094 1.00 81.31 104 GLY A N 1
ATOM 827 C CA . GLY A 1 104 ? 5.801 8.060 -15.578 1.00 81.31 104 GLY A CA 1
ATOM 828 C C . GLY A 1 104 ? 4.830 7.156 -14.805 1.00 81.31 104 GLY A C 1
ATOM 829 O O . GLY A 1 104 ? 4.619 6.026 -15.235 1.00 81.31 104 GLY A O 1
ATOM 830 N N . TRP A 1 105 ? 4.226 7.628 -13.707 1.00 80.62 105 TRP A N 1
ATOM 831 C CA . TRP A 1 105 ? 3.175 6.913 -12.960 1.00 80.62 105 TRP A CA 1
ATOM 832 C C . TRP A 1 105 ? 1.767 7.469 -13.185 1.00 80.62 105 TRP A C 1
ATOM 834 O O . TRP A 1 105 ? 0.787 6.823 -12.804 1.00 80.62 105 TRP A O 1
ATOM 844 N N . ASP A 1 106 ? 1.652 8.633 -13.827 1.00 72.56 106 ASP A N 1
ATOM 845 C CA . ASP A 1 106 ? 0.378 9.105 -14.367 1.00 72.56 106 ASP A CA 1
ATOM 846 C C . ASP A 1 106 ? -0.190 8.048 -15.324 1.00 72.56 106 ASP A C 1
ATOM 848 O O . ASP A 1 106 ? 0.565 7.257 -15.893 1.00 72.56 106 ASP A O 1
ATOM 852 N N . ARG A 1 107 ? -1.521 7.993 -15.494 1.00 61.38 107 ARG A N 1
ATOM 853 C CA . ARG A 1 107 ? -2.167 7.026 -16.401 1.00 61.38 107 ARG A CA 1
ATOM 854 C C . ARG A 1 107 ? -1.697 7.259 -17.841 1.00 61.38 107 ARG A C 1
ATOM 856 O O . ARG A 1 107 ? -2.346 7.961 -18.611 1.00 61.38 107 ARG A O 1
ATOM 863 N N . LEU A 1 108 ? -0.581 6.637 -18.200 1.00 56.69 108 LEU A N 1
ATOM 864 C CA . LEU A 1 108 ? -0.113 6.506 -19.563 1.00 56.69 108 LEU A CA 1
ATOM 865 C C . LEU A 1 108 ? -1.085 5.563 -20.262 1.00 56.69 108 LEU A C 1
ATOM 867 O O . LEU A 1 108 ? -1.178 4.377 -19.953 1.00 56.69 108 LEU A O 1
ATOM 871 N N . ASN A 1 109 ? -1.862 6.138 -21.173 1.00 54.22 109 ASN A N 1
ATOM 872 C CA . ASN A 1 109 ? -2.785 5.413 -22.041 1.00 54.22 109 ASN A CA 1
ATOM 873 C C . ASN A 1 109 ? -2.049 4.774 -23.237 1.00 54.22 109 ASN A C 1
ATOM 875 O O . ASN A 1 109 ? -2.683 4.214 -24.128 1.00 54.22 109 ASN A O 1
ATOM 879 N N . GLU A 1 110 ? -0.719 4.888 -23.284 1.00 62.25 110 GLU A N 1
ATOM 880 C CA . GLU A 1 110 ? 0.109 4.364 -24.362 1.00 62.25 110 GLU A CA 1
ATOM 881 C C . GLU A 1 110 ? 0.452 2.892 -24.129 1.00 62.25 110 GLU A C 1
ATOM 883 O O . GLU A 1 110 ? 0.840 2.467 -23.038 1.00 62.25 110 GLU A O 1
ATOM 888 N N . ALA A 1 111 ? 0.310 2.094 -25.186 1.00 67.88 111 ALA A N 1
ATOM 889 C CA . ALA A 1 111 ? 0.692 0.693 -25.171 1.00 67.88 111 ALA A CA 1
ATOM 890 C C . ALA A 1 111 ? 2.222 0.577 -25.107 1.00 67.88 111 ALA A C 1
ATOM 892 O O . ALA A 1 111 ? 2.916 0.689 -26.118 1.00 67.88 111 ALA A O 1
ATOM 893 N N . HIS A 1 112 ? 2.757 0.340 -23.912 1.00 74.12 112 HIS A N 1
ATOM 894 C CA . HIS A 1 112 ? 4.166 0.000 -23.744 1.00 74.12 112 HIS A CA 1
ATOM 895 C C . HIS A 1 112 ? 4.438 -1.435 -24.224 1.00 74.12 112 HIS A C 1
ATOM 897 O O . HIS A 1 112 ? 3.613 -2.326 -23.994 1.00 74.12 112 HIS A O 1
ATOM 903 N N . PRO A 1 113 ? 5.596 -1.699 -24.859 1.00 80.12 113 PRO A N 1
ATOM 904 C CA . PRO A 1 113 ? 5.956 -3.054 -25.255 1.00 80.12 113 PRO A CA 1
ATOM 905 C C . PRO A 1 113 ? 6.069 -3.962 -24.017 1.00 80.12 113 PRO A C 1
ATOM 907 O O . PRO A 1 113 ? 6.567 -3.531 -22.974 1.00 80.12 113 PRO A O 1
ATOM 910 N N . PRO A 1 114 ? 5.633 -5.229 -24.090 1.00 82.69 114 PRO A N 1
ATOM 911 C CA . PRO A 1 114 ? 5.734 -6.132 -22.953 1.00 82.69 114 PRO A CA 1
ATOM 912 C C . PRO A 1 114 ? 7.202 -6.438 -22.632 1.00 82.69 114 PRO A C 1
ATOM 914 O O . PRO A 1 114 ? 8.024 -6.662 -23.523 1.00 82.69 114 PRO A O 1
ATOM 917 N N . ALA A 1 115 ? 7.535 -6.510 -21.343 1.00 87.69 115 ALA A N 1
ATOM 918 C CA . ALA A 1 115 ? 8.849 -6.984 -20.925 1.00 87.69 115 ALA A CA 1
ATOM 919 C C . ALA A 1 115 ? 8.997 -8.490 -21.195 1.00 87.69 115 ALA A C 1
ATOM 921 O O . ALA A 1 115 ? 8.079 -9.281 -20.964 1.00 87.69 115 ALA A O 1
ATOM 922 N N . ARG A 1 116 ? 10.189 -8.908 -21.618 1.00 89.94 116 ARG A N 1
ATOM 923 C CA . ARG A 1 116 ? 10.532 -10.316 -21.842 1.00 89.94 116 ARG A CA 1
ATOM 924 C C . ARG A 1 116 ? 11.021 -10.942 -20.543 1.00 89.94 116 ARG A C 1
ATOM 926 O O . ARG A 1 116 ? 11.972 -10.446 -19.947 1.00 89.94 116 ARG A O 1
ATOM 933 N N . CYS A 1 117 ? 10.407 -12.043 -20.118 1.00 92.00 117 CYS A N 1
ATOM 934 C CA . CYS A 1 117 ? 10.873 -12.828 -18.974 1.00 92.00 117 CYS A CA 1
ATOM 935 C C . CYS A 1 117 ? 11.777 -13.970 -19.451 1.00 92.00 117 CYS A C 1
ATOM 937 O O . CYS A 1 117 ? 11.410 -14.705 -20.365 1.00 92.00 117 CYS A O 1
ATOM 939 N N . LEU A 1 118 ? 12.926 -14.151 -18.802 1.00 92.75 118 LEU A N 1
ATOM 940 C CA . LEU A 1 118 ? 13.824 -15.283 -19.022 1.00 92.75 118 LEU A CA 1
ATOM 941 C C . LEU A 1 118 ? 14.241 -15.927 -17.700 1.00 92.75 118 LEU A C 1
ATOM 943 O O . LEU A 1 118 ? 14.259 -15.280 -16.650 1.00 92.75 118 LEU A O 1
ATOM 947 N N . GLU A 1 119 ? 14.586 -17.210 -17.760 1.00 95.31 119 GLU A N 1
ATOM 948 C CA . GLU A 1 119 ? 15.235 -17.920 -16.662 1.00 95.31 119 GLU A CA 1
ATOM 949 C C . GLU A 1 119 ? 16.754 -17.795 -16.813 1.00 95.31 119 GLU A C 1
ATOM 951 O O . GLU A 1 119 ? 17.337 -18.257 -17.791 1.00 95.31 119 GLU A O 1
ATOM 956 N N . TRP A 1 120 ? 17.405 -17.169 -15.835 1.00 94.88 120 TRP A N 1
ATOM 957 C CA . TRP A 1 120 ? 18.856 -17.084 -15.770 1.00 94.88 120 TRP A CA 1
ATOM 958 C C . TRP A 1 120 ? 19.390 -18.112 -14.777 1.00 94.88 120 TRP A C 1
ATOM 960 O O . TRP A 1 120 ? 19.067 -18.057 -13.589 1.00 94.88 120 TRP A O 1
ATOM 970 N N . ARG A 1 121 ? 20.224 -19.032 -15.266 1.00 97.06 121 ARG A N 1
ATOM 971 C CA . ARG A 1 121 ? 20.937 -20.032 -14.463 1.00 97.06 121 ARG A CA 1
ATOM 972 C C . ARG A 1 121 ? 22.367 -19.553 -14.238 1.00 97.06 121 ARG A C 1
ATOM 974 O O . ARG A 1 121 ? 23.110 -19.352 -15.195 1.00 97.06 121 ARG A O 1
ATOM 981 N N . SER A 1 122 ? 22.748 -19.352 -12.982 1.00 96.56 122 SER A N 1
ATOM 982 C CA . SER A 1 122 ? 24.075 -18.864 -12.613 1.00 96.56 122 SER A CA 1
ATOM 983 C C . SER A 1 122 ? 24.934 -20.010 -12.097 1.00 96.56 122 SER A C 1
ATOM 985 O O . SER A 1 122 ? 24.718 -20.500 -10.990 1.00 96.56 122 SER A O 1
ATOM 987 N N . ALA A 1 123 ? 25.951 -20.400 -12.870 1.00 97.00 123 ALA A N 1
ATOM 988 C CA . ALA A 1 123 ? 26.937 -21.388 -12.430 1.00 97.00 123 ALA A CA 1
ATOM 989 C C . ALA A 1 123 ? 27.693 -20.914 -11.176 1.00 97.00 123 ALA A C 1
ATOM 991 O O . ALA A 1 123 ? 27.911 -21.685 -10.250 1.00 97.00 123 ALA A O 1
ATOM 992 N N . ARG A 1 124 ? 28.017 -19.615 -11.107 1.00 97.19 124 ARG A N 1
ATOM 993 C CA . ARG A 1 124 ? 28.724 -19.008 -9.969 1.00 97.19 124 ARG A CA 1
ATOM 994 C C . ARG A 1 124 ? 27.914 -19.041 -8.671 1.00 97.19 124 ARG A C 1
ATOM 996 O O . ARG A 1 124 ? 28.502 -19.149 -7.603 1.00 97.19 124 ARG A O 1
ATOM 1003 N N . LEU A 1 125 ? 26.590 -18.891 -8.754 1.00 96.56 125 LEU A N 1
ATOM 1004 C CA . LEU A 1 125 ? 25.708 -18.859 -7.579 1.00 96.56 125 LEU A CA 1
ATOM 1005 C C . LEU A 1 125 ? 25.036 -20.207 -7.292 1.00 96.56 125 LEU A C 1
ATOM 1007 O O . LEU A 1 125 ? 24.341 -20.324 -6.287 1.00 96.56 125 LEU A O 1
ATOM 1011 N N . GLY A 1 126 ? 25.183 -21.194 -8.181 1.00 97.44 126 GLY A N 1
ATOM 1012 C CA . GLY A 1 126 ? 24.528 -22.496 -8.052 1.00 97.44 126 GLY A CA 1
ATOM 1013 C C . GLY A 1 126 ? 22.997 -22.418 -8.009 1.00 97.44 126 GLY A C 1
ATOM 1014 O O . GLY A 1 126 ? 22.359 -23.289 -7.428 1.00 97.44 126 GLY A O 1
ATOM 1015 N N . ASN A 1 127 ? 22.391 -21.368 -8.574 1.00 96.81 127 ASN A N 1
ATOM 1016 C CA . ASN A 1 127 ? 20.944 -21.155 -8.540 1.00 96.81 127 ASN A CA 1
ATOM 1017 C C . ASN A 1 127 ? 20.399 -20.621 -9.871 1.00 96.81 127 ASN A C 1
ATOM 1019 O O . ASN A 1 127 ? 21.146 -20.295 -10.797 1.00 96.81 127 ASN A O 1
ATOM 1023 N N . HIS A 1 128 ? 19.073 -20.551 -9.968 1.00 95.19 128 HIS A N 1
ATOM 1024 C CA . HIS A 1 128 ? 18.372 -19.941 -11.089 1.00 95.19 128 HIS A CA 1
ATOM 1025 C C . HIS A 1 128 ? 17.403 -18.870 -10.592 1.00 95.19 128 HIS A C 1
ATOM 1027 O O . HIS A 1 128 ? 16.881 -18.942 -9.477 1.00 95.19 128 HIS A O 1
ATOM 1033 N N . ARG A 1 129 ? 17.162 -17.851 -11.417 1.00 93.88 129 ARG A N 1
ATOM 1034 C CA . ARG A 1 129 ? 16.196 -16.790 -11.125 1.00 93.88 129 ARG A CA 1
ATOM 1035 C C . ARG A 1 129 ? 15.540 -16.274 -12.393 1.00 93.88 129 ARG A C 1
ATOM 1037 O O . ARG A 1 129 ? 16.127 -16.310 -13.469 1.00 93.88 129 ARG A O 1
ATOM 1044 N N . ARG A 1 130 ? 14.345 -15.708 -12.244 1.00 93.50 130 ARG A N 1
ATOM 1045 C CA . ARG A 1 130 ? 13.716 -14.927 -13.312 1.00 93.50 130 ARG A CA 1
ATOM 1046 C C . ARG A 1 130 ? 14.400 -13.570 -13.455 1.00 93.50 130 ARG A C 1
ATOM 1048 O O . ARG A 1 130 ? 14.709 -12.918 -12.452 1.00 93.50 130 ARG A O 1
ATOM 1055 N N . VAL A 1 131 ? 14.606 -13.169 -14.701 1.00 92.81 131 VAL A N 1
ATOM 1056 C CA . VAL A 1 131 ? 15.076 -11.846 -15.114 1.00 92.81 131 VAL A CA 1
ATOM 1057 C C . VAL A 1 131 ? 14.073 -11.305 -16.123 1.00 92.81 131 VAL A C 1
ATOM 1059 O O . VAL A 1 131 ? 13.587 -12.047 -16.975 1.00 92.81 131 VAL A O 1
ATOM 1062 N N . TRP A 1 132 ? 13.759 -10.019 -16.019 1.00 91.19 132 TRP A N 1
ATOM 1063 C CA . TRP A 1 132 ? 12.903 -9.328 -16.973 1.00 91.19 132 TRP A CA 1
ATOM 1064 C C . TRP A 1 132 ? 13.728 -8.300 -17.730 1.00 91.19 132 TRP A C 1
ATOM 1066 O O . TRP A 1 132 ? 14.470 -7.535 -17.119 1.00 91.19 132 TRP A O 1
ATOM 1076 N N . ILE A 1 133 ? 13.588 -8.296 -19.050 1.00 90.69 133 ILE A N 1
ATOM 1077 C CA . ILE A 1 133 ? 14.221 -7.336 -19.948 1.00 90.69 133 ILE A CA 1
ATOM 1078 C C . ILE A 1 133 ? 13.112 -6.479 -20.541 1.00 90.69 133 ILE A C 1
ATOM 1080 O O . ILE A 1 133 ? 12.221 -6.991 -21.220 1.00 90.69 133 ILE A O 1
ATOM 1084 N N . TYR A 1 134 ? 13.171 -5.182 -20.273 1.00 88.56 134 TYR A N 1
ATOM 1085 C CA . TYR A 1 134 ? 12.305 -4.190 -20.891 1.00 88.56 134 TYR A CA 1
ATOM 1086 C C . TYR A 1 134 ? 13.146 -3.309 -21.808 1.00 88.56 134 TYR A C 1
ATOM 1088 O O . TYR A 1 134 ? 14.215 -2.841 -21.415 1.00 88.56 134 TYR A O 1
ATOM 1096 N N . THR A 1 135 ? 12.661 -3.094 -23.025 1.00 86.94 135 THR A N 1
ATOM 1097 C CA . THR A 1 135 ? 13.313 -2.242 -24.017 1.00 86.94 135 THR A CA 1
ATOM 1098 C C . THR A 1 135 ? 12.326 -1.140 -24.398 1.00 86.94 135 THR A C 1
ATOM 1100 O O . THR A 1 135 ? 11.288 -1.450 -24.986 1.00 86.94 135 THR A O 1
ATOM 1103 N N . PRO A 1 136 ? 12.589 0.125 -24.022 1.00 76.69 136 PRO A N 1
ATOM 1104 C CA . PRO A 1 136 ? 11.679 1.227 -24.306 1.00 76.69 136 PRO A CA 1
ATOM 1105 C C . PRO A 1 136 ? 11.757 1.612 -25.789 1.00 76.69 136 PRO A C 1
ATOM 1107 O O . PRO A 1 136 ? 12.594 2.421 -26.167 1.00 76.69 136 PRO A O 1
ATOM 1110 N N . GLY A 1 137 ? 10.887 1.029 -26.620 1.00 71.25 137 GLY A N 1
ATOM 1111 C CA . GLY A 1 137 ? 10.741 1.372 -28.043 1.00 71.25 137 GLY A CA 1
ATOM 1112 C C . GLY A 1 137 ? 12.024 1.264 -28.888 1.00 71.25 137 GLY A C 1
ATOM 1113 O O . GLY A 1 137 ? 13.084 0.856 -28.417 1.00 71.25 137 GLY A O 1
ATOM 1114 N N . GLU A 1 138 ? 11.923 1.634 -30.168 1.00 69.56 138 GLU A N 1
ATOM 1115 C CA . GLU A 1 138 ? 13.038 1.559 -31.133 1.00 69.56 138 GLU A CA 1
ATOM 1116 C C . GLU A 1 138 ? 13.677 2.921 -31.458 1.00 69.56 138 GLU A C 1
ATOM 1118 O O . GLU A 1 138 ? 14.548 3.014 -32.315 1.00 69.56 138 GLU A O 1
ATOM 1123 N N . ALA A 1 139 ? 13.274 3.993 -30.769 1.00 68.50 139 ALA A N 1
ATOM 1124 C CA . ALA A 1 139 ? 13.65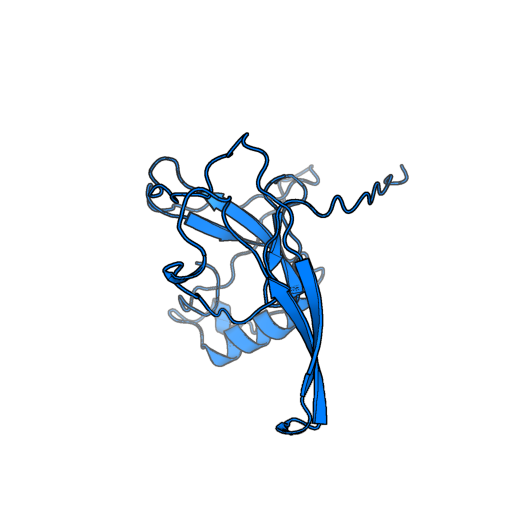0 5.369 -31.116 1.00 68.50 139 ALA A CA 1
ATOM 1125 C C . ALA A 1 139 ? 15.128 5.735 -30.848 1.00 68.50 139 ALA A C 1
ATOM 1127 O O . ALA A 1 139 ? 15.573 6.806 -31.250 1.00 68.50 139 ALA A O 1
ATOM 1128 N N . VAL A 1 140 ? 15.889 4.874 -30.165 1.00 71.94 140 VAL A N 1
ATOM 1129 C CA . VAL A 1 140 ? 17.305 5.094 -29.818 1.00 71.94 140 VAL A CA 1
ATOM 1130 C C . VAL A 1 140 ? 18.149 3.993 -30.451 1.00 71.94 140 VAL A C 1
ATOM 1132 O O . VAL A 1 140 ? 17.735 2.837 -30.439 1.00 71.94 140 VAL A O 1
ATOM 1135 N N . ASP A 1 141 ? 19.338 4.308 -30.961 1.00 81.69 141 ASP A N 1
ATOM 1136 C CA . ASP A 1 141 ? 20.272 3.310 -31.499 1.00 81.69 141 ASP A CA 1
ATOM 1137 C C . ASP A 1 141 ? 20.600 2.218 -30.453 1.00 81.69 141 ASP A C 1
ATOM 1139 O O . ASP A 1 141 ? 21.090 2.546 -29.370 1.00 81.69 141 ASP A O 1
ATOM 1143 N N . PRO A 1 142 ? 20.362 0.921 -30.750 1.00 83.75 142 PRO A N 1
ATOM 1144 C CA . PRO A 1 142 ? 20.651 -0.188 -29.842 1.00 83.75 142 PRO A CA 1
ATOM 1145 C C . PRO A 1 142 ? 22.056 -0.190 -29.231 1.00 83.75 142 PRO A C 1
ATOM 1147 O O . PRO A 1 142 ? 22.203 -0.649 -28.099 1.00 83.75 142 PRO A O 1
ATOM 1150 N N . GLN A 1 143 ? 23.073 0.313 -29.938 1.00 86.25 143 GLN A N 1
ATOM 1151 C CA . GLN A 1 143 ? 24.457 0.303 -29.449 1.00 86.25 143 GLN A CA 1
ATOM 1152 C C . GLN A 1 143 ? 24.746 1.380 -28.398 1.00 86.25 143 GLN A C 1
ATOM 1154 O O . GLN A 1 143 ? 25.689 1.239 -27.622 1.00 86.25 143 GLN A O 1
ATOM 1159 N N . THR A 1 144 ? 23.931 2.433 -28.341 1.00 87.62 144 THR A N 1
ATOM 1160 C CA . THR A 1 144 ? 24.107 3.565 -27.416 1.00 87.62 144 THR A CA 1
ATOM 1161 C C . THR A 1 144 ? 23.053 3.604 -26.310 1.00 87.62 144 THR A C 1
ATOM 1163 O O . THR A 1 144 ? 23.094 4.479 -25.442 1.00 87.62 144 THR A O 1
ATOM 1166 N N . ARG A 1 145 ? 22.118 2.641 -26.290 1.00 87.31 145 ARG A N 1
ATOM 1167 C CA . ARG A 1 145 ? 21.074 2.551 -25.258 1.00 87.31 145 ARG A CA 1
ATOM 1168 C C . ARG A 1 145 ? 21.695 2.331 -23.868 1.00 87.31 145 ARG A C 1
ATOM 1170 O O . ARG A 1 145 ? 22.443 1.369 -23.680 1.00 87.31 145 ARG A O 1
ATOM 1177 N N . PRO A 1 146 ? 21.351 3.157 -22.862 1.00 89.56 146 PRO A N 1
ATOM 1178 C CA . PRO A 1 146 ? 21.824 2.945 -21.500 1.00 89.56 146 PRO A CA 1
ATOM 1179 C C . PRO A 1 146 ? 21.198 1.683 -20.888 1.00 89.56 146 PRO A C 1
ATOM 1181 O O . PRO A 1 146 ? 20.008 1.413 -21.060 1.00 89.56 146 PRO A O 1
ATOM 1184 N N . LEU A 1 147 ? 21.993 0.930 -20.121 1.00 91.12 147 LEU A N 1
ATOM 1185 C CA . LEU A 1 147 ? 21.534 -0.229 -19.353 1.00 91.12 147 LEU A CA 1
ATOM 1186 C C . LEU A 1 147 ? 21.293 0.157 -17.889 1.00 91.12 147 LEU A C 1
ATOM 1188 O O . LEU A 1 147 ? 22.210 0.597 -17.199 1.00 91.12 147 LEU A O 1
ATOM 1192 N N . ALA A 1 148 ? 20.080 -0.092 -17.394 1.00 91.12 148 ALA A N 1
ATOM 1193 C CA . ALA A 1 148 ? 19.740 0.014 -15.977 1.00 91.12 148 ALA A CA 1
ATOM 1194 C C . ALA A 1 148 ? 19.472 -1.380 -15.385 1.00 91.12 148 ALA A C 1
ATOM 1196 O O . ALA A 1 148 ? 18.640 -2.128 -15.898 1.00 91.12 148 ALA A O 1
ATOM 1197 N N . ILE A 1 149 ? 20.158 -1.728 -14.291 1.00 91.38 149 ILE A N 1
ATOM 1198 C CA . ILE A 1 149 ? 19.981 -3.002 -13.575 1.00 91.38 149 ILE A CA 1
ATOM 1199 C C . ILE A 1 149 ? 19.324 -2.720 -12.224 1.00 91.38 149 ILE A C 1
ATOM 1201 O O . ILE A 1 149 ? 19.876 -1.989 -11.405 1.00 91.38 149 ILE A O 1
ATOM 1205 N N . LEU A 1 150 ? 18.159 -3.327 -11.978 1.00 86.50 150 LEU A N 1
ATOM 1206 C CA . LEU A 1 150 ? 17.369 -3.122 -10.762 1.00 86.50 150 LEU A CA 1
ATOM 1207 C C . LEU A 1 150 ? 17.145 -4.445 -10.005 1.00 86.50 150 LEU A C 1
ATOM 1209 O O . LEU A 1 150 ? 16.906 -5.485 -10.629 1.00 86.50 150 LEU A O 1
ATOM 1213 N N . PRO A 1 151 ? 17.186 -4.444 -8.659 1.00 77.94 151 PRO A N 1
ATOM 1214 C CA . PRO A 1 151 ? 16.808 -5.605 -7.866 1.00 77.94 151 PRO A CA 1
ATOM 1215 C C . PRO A 1 151 ? 15.279 -5.734 -7.797 1.00 77.94 151 PRO A C 1
ATOM 1217 O O . PRO A 1 151 ? 14.593 -4.817 -7.359 1.00 77.94 151 PRO A O 1
ATOM 1220 N N . GLY A 1 152 ? 14.734 -6.894 -8.168 1.00 66.44 152 GLY A N 1
ATOM 1221 C CA . GLY A 1 152 ? 13.340 -7.232 -7.864 1.00 66.44 152 GLY A CA 1
ATOM 1222 C C . GLY A 1 152 ? 12.613 -8.006 -8.956 1.00 66.44 152 GLY A C 1
ATOM 1223 O O . GLY A 1 152 ? 13.180 -8.361 -9.989 1.00 66.44 152 GLY A O 1
ATOM 1224 N N . ARG A 1 153 ? 11.334 -8.287 -8.690 1.00 61.69 153 ARG A N 1
ATOM 1225 C CA . ARG A 1 153 ? 10.345 -8.572 -9.735 1.00 61.69 153 ARG A CA 1
ATOM 1226 C C . ARG A 1 153 ? 9.845 -7.221 -10.246 1.00 61.69 153 ARG A C 1
ATOM 1228 O O . ARG A 1 153 ? 9.623 -6.343 -9.412 1.00 61.69 153 ARG A O 1
ATOM 1235 N N . PRO A 1 154 ? 9.679 -7.018 -11.555 1.00 55.03 154 PRO A N 1
ATOM 1236 C CA . PRO A 1 154 ? 9.202 -5.741 -12.043 1.00 55.03 154 PRO A CA 1
ATOM 1237 C C . PRO A 1 154 ? 7.739 -5.541 -11.627 1.00 55.03 154 PRO A C 1
ATOM 1239 O O . PRO A 1 154 ? 6.948 -6.486 -11.601 1.00 55.03 154 PRO A O 1
ATOM 1242 N N . VAL A 1 155 ? 7.387 -4.298 -11.304 1.00 55.75 155 VAL A N 1
ATOM 1243 C CA . VAL A 1 155 ? 5.997 -3.856 -11.147 1.00 55.75 155 VAL A CA 1
ATOM 1244 C C . VAL A 1 155 ? 5.466 -3.588 -12.556 1.00 55.75 155 VAL A C 1
ATOM 1246 O O . VAL A 1 155 ? 5.328 -2.446 -12.975 1.00 55.75 155 VAL A O 1
ATOM 1249 N N . LEU A 1 156 ? 5.288 -4.644 -13.351 1.00 50.81 156 LEU A N 1
ATOM 1250 C CA . LEU A 1 156 ? 4.653 -4.514 -14.663 1.00 50.81 156 LEU A CA 1
ATOM 1251 C C . LEU A 1 156 ? 3.150 -4.380 -14.431 1.00 50.81 156 LEU A C 1
ATOM 1253 O O . LEU A 1 156 ? 2.557 -5.178 -13.704 1.00 50.81 156 LEU A O 1
ATOM 1257 N N . GLY A 1 157 ? 2.559 -3.331 -15.002 1.00 43.44 157 GLY A N 1
ATOM 1258 C CA . GLY A 1 157 ? 1.139 -3.027 -14.874 1.00 43.44 157 GLY A CA 1
ATOM 1259 C C . GLY A 1 157 ? 0.251 -4.235 -15.188 1.00 43.44 157 GLY A C 1
ATOM 1260 O O . GLY A 1 157 ? 0.446 -4.920 -16.185 1.00 43.44 157 GLY A O 1
ATOM 1261 N N . ARG A 1 158 ? -0.726 -4.459 -14.300 1.00 37.03 158 ARG A N 1
ATOM 1262 C CA . ARG A 1 158 ? -1.844 -5.415 -14.382 1.00 37.03 158 ARG A CA 1
ATOM 1263 C C . ARG A 1 158 ? -1.490 -6.837 -14.842 1.00 37.03 158 ARG A C 1
ATOM 1265 O O . ARG A 1 158 ? -1.798 -7.242 -15.957 1.00 37.03 158 ARG A O 1
ATOM 1272 N N . GLU A 1 159 ? -1.106 -7.677 -13.885 1.00 31.95 159 GLU A N 1
ATOM 1273 C CA . GLU A 1 159 ? -1.726 -9.005 -13.848 1.00 31.95 159 GLU A CA 1
ATOM 1274 C C . GLU A 1 159 ? -3.171 -8.808 -13.367 1.00 31.95 159 GLU A C 1
ATOM 1276 O O . GLU A 1 159 ? -3.423 -8.478 -12.207 1.00 31.95 159 GLU A O 1
ATOM 1281 N N . HIS A 1 160 ? -4.136 -8.954 -14.278 1.00 32.34 160 HIS A N 1
ATOM 1282 C CA . HIS A 1 160 ? -5.533 -9.167 -13.917 1.00 32.34 160 HIS A CA 1
ATOM 1283 C C . HIS A 1 160 ? -5.619 -10.469 -13.105 1.00 32.34 160 HIS A C 1
ATOM 1285 O O . HIS A 1 160 ? -5.832 -11.547 -13.651 1.00 32.34 160 HIS A O 1
ATOM 1291 N N . ALA A 1 161 ? -5.461 -10.380 -11.785 1.00 31.20 161 ALA A N 1
ATOM 1292 C CA . ALA A 1 161 ? -5.892 -11.436 -10.885 1.00 31.20 161 ALA A CA 1
ATOM 1293 C C . ALA A 1 161 ? -7.423 -11.363 -10.798 1.00 31.20 161 ALA A C 1
ATOM 1295 O O . ALA A 1 161 ? -7.992 -10.735 -9.907 1.00 31.20 161 ALA A O 1
ATOM 1296 N N . GLY A 1 162 ? -8.090 -11.966 -11.785 1.00 31.19 162 GLY A N 1
ATOM 1297 C CA . GLY A 1 162 ? -9.506 -12.297 -11.713 1.00 31.19 162 GLY A CA 1
ATOM 1298 C C . GLY A 1 162 ? -9.738 -13.198 -10.505 1.00 31.19 162 GLY A C 1
ATOM 1299 O O . GLY A 1 162 ? -9.461 -14.391 -10.539 1.00 31.19 162 GLY A O 1
ATOM 1300 N N . GLY A 1 163 ? -10.201 -12.602 -9.414 1.00 27.12 163 GLY A N 1
ATOM 1301 C CA . GLY A 1 163 ? -10.545 -13.284 -8.177 1.00 27.12 163 GLY A CA 1
ATOM 1302 C C . GLY A 1 163 ? -11.851 -12.726 -7.649 1.00 27.12 163 GLY A C 1
ATOM 1303 O O . GLY A 1 163 ? -11.877 -12.127 -6.579 1.00 27.12 163 GLY A O 1
ATOM 1304 N N . GLY A 1 164 ? -12.927 -12.881 -8.425 1.00 28.28 164 GLY A N 1
ATOM 1305 C CA . GLY A 1 164 ? -14.276 -12.632 -7.938 1.00 28.28 164 GLY A CA 1
ATOM 1306 C C . GLY A 1 164 ? -14.568 -13.579 -6.780 1.00 28.28 164 GLY A C 1
ATOM 1307 O O . GLY A 1 164 ? -14.806 -14.764 -6.991 1.00 28.28 164 GLY A O 1
ATOM 1308 N N . ARG A 1 165 ? -14.540 -13.066 -5.550 1.00 30.31 165 ARG A N 1
ATOM 1309 C CA . ARG A 1 165 ? -15.175 -13.736 -4.416 1.00 30.31 165 ARG A CA 1
ATOM 1310 C C . ARG A 1 165 ? -16.548 -13.113 -4.245 1.00 30.31 165 ARG A C 1
ATOM 1312 O O . ARG A 1 165 ? -16.668 -11.965 -3.831 1.00 30.31 165 ARG A O 1
ATOM 1319 N N . ARG A 1 166 ? -17.575 -13.879 -4.617 1.00 28.31 166 ARG A N 1
ATOM 1320 C CA . ARG A 1 166 ? -18.930 -13.677 -4.106 1.00 28.31 166 ARG A CA 1
ATOM 1321 C C . ARG A 1 166 ? -18.876 -13.869 -2.593 1.00 28.31 166 ARG A C 1
ATOM 1323 O O . ARG A 1 166 ? -18.347 -14.880 -2.134 1.00 28.31 166 ARG A O 1
ATOM 1330 N N . TRP A 1 167 ? -19.415 -12.915 -1.849 1.00 29.27 167 TRP A N 1
ATOM 1331 C CA . TRP A 1 167 ? -19.785 -13.137 -0.457 1.00 29.27 167 TRP A CA 1
ATOM 1332 C C . TRP A 1 167 ? -21.119 -13.903 -0.441 1.00 29.27 167 TRP A C 1
ATOM 1334 O O . TRP A 1 167 ? -22.001 -13.560 -1.236 1.00 29.27 167 TRP A O 1
ATOM 1344 N N . PRO A 1 168 ? -21.267 -14.973 0.362 1.00 31.02 168 PRO A N 1
ATOM 1345 C CA . PRO A 1 168 ? -22.581 -15.540 0.651 1.00 31.02 168 PRO A CA 1
ATOM 1346 C C . PRO A 1 168 ? -23.387 -14.559 1.535 1.00 31.02 168 PRO A C 1
ATOM 1348 O O . PRO A 1 168 ? -22.773 -13.648 2.096 1.00 31.02 168 PRO A O 1
ATOM 1351 N N . PRO A 1 169 ? -24.728 -14.698 1.582 1.00 46.16 169 PRO A N 1
ATOM 1352 C CA . PRO A 1 169 ? -25.637 -13.718 2.186 1.00 46.16 169 PRO A CA 1
ATOM 1353 C C . PRO A 1 169 ? -25.402 -13.477 3.678 1.00 46.16 169 PRO A C 1
ATOM 1355 O O . PRO A 1 169 ? -24.941 -14.417 4.367 1.00 46.16 169 PRO A O 1
#